Protein AF-A0A5C4JFE0-F1 (afdb_monomer_lite)

Secondary structure (DSSP, 8-state):
-----HHHHHHHHHHHTT-HHHHHHHHHT--HHIIIIIIHHHHHHHHHHHHHHHHEETTEEPPHHHHHHHHHHHHTT-HHHHHH--HHHHHHHHHHHTT-S-TTTTTTS-HHHHHHHHHHHHHHHHHHHT--HHHHHHHHHHHHHHHHHHT-

Foldseek 3Di:
DQDDQVLLLVLLLCVLVVVVVSNVVSVVPDDPCCVPQRNLLLLLLLLLVLLCVPQQDPNDGHDLVVQLVLLVVLLVPDVVSVVLADSVLSSLSSCVSVVNDDPCSCVPPDSVSNSSNSSSVSSVSSVVVVDDPVRSVVSSVSSVVSSSVVVD

pLDDT: mean 93.18, std 6.47, range [46.84, 98.25]

Sequence (152 aa):
MTIAIDKQVSALRAQLAGRADENRRLLGELSHEELNVGYAAVISAAFFELARRRFIKDGKPASDVEIIEFVAEARGRTTDAAEIIDPAVAEIAINYVLGKLPLDAYDDVDDNVGFRVKSLLVAVMVADEDFSEAELDAFMTKVRELTLDSLR

Radius of gyration: 14.98 Å; chains: 1; bounding box: 36×31×38 Å

Structure (mmCIF, N/CA/C/O backbone):
data_AF-A0A5C4JFE0-F1
#
_entry.id   AF-A0A5C4JFE0-F1
#
loop_
_atom_site.group_PDB
_atom_site.id
_atom_site.type_symbol
_atom_site.label_atom_id
_atom_site.label_alt_id
_atom_site.label_comp_id
_atom_site.label_asym_id
_atom_site.label_entity_id
_atom_site.label_seq_id
_atom_site.pdbx_PDB_ins_code
_atom_site.Cartn_x
_atom_site.Cartn_y
_atom_site.Cartn_z
_atom_site.occupancy
_atom_site.B_iso_or_equiv
_atom_site.auth_seq_id
_atom_site.auth_comp_id
_atom_site.auth_asym_id
_atom_site.auth_atom_id
_atom_site.pdbx_PDB_model_num
ATOM 1 N N . MET A 1 1 ? 21.825 10.125 -6.400 1.00 46.84 1 MET A N 1
ATOM 2 C CA . MET A 1 1 ? 21.426 9.333 -7.580 1.00 46.84 1 MET A CA 1
ATOM 3 C C . MET A 1 1 ? 19.911 9.391 -7.628 1.00 46.84 1 MET A C 1
ATOM 5 O O . MET A 1 1 ? 19.296 8.926 -6.685 1.00 46.84 1 MET A O 1
ATOM 9 N N . THR A 1 2 ? 19.310 10.079 -8.601 1.00 55.97 2 THR A N 1
ATOM 10 C CA . THR A 1 2 ? 17.846 10.237 -8.644 1.00 55.97 2 THR A CA 1
ATOM 11 C C . THR A 1 2 ? 17.252 9.012 -9.326 1.00 55.97 2 THR A C 1
ATOM 13 O O . THR A 1 2 ? 17.459 8.831 -10.523 1.00 55.97 2 THR A O 1
ATOM 16 N N . ILE A 1 3 ? 16.559 8.158 -8.573 1.00 67.38 3 ILE A N 1
ATOM 17 C CA . ILE A 1 3 ? 15.844 7.010 -9.141 1.00 67.38 3 ILE A CA 1
ATOM 18 C C . ILE A 1 3 ? 14.677 7.558 -9.974 1.00 67.38 3 ILE A C 1
ATOM 20 O O . ILE A 1 3 ? 13.800 8.246 -9.450 1.00 67.38 3 ILE A O 1
ATOM 24 N N . ALA A 1 4 ? 14.678 7.289 -11.281 1.00 84.94 4 ALA A N 1
ATOM 25 C CA . ALA A 1 4 ? 13.540 7.588 -12.143 1.00 84.94 4 ALA A CA 1
ATOM 26 C C . ALA A 1 4 ? 12.452 6.529 -11.912 1.00 84.94 4 ALA A C 1
ATOM 28 O O . ALA A 1 4 ? 12.695 5.346 -12.132 1.00 84.94 4 ALA A O 1
ATOM 29 N N . ILE A 1 5 ? 11.270 6.956 -11.459 1.00 93.19 5 ILE A N 1
ATOM 30 C CA . ILE A 1 5 ? 10.176 6.050 -11.059 1.00 93.19 5 ILE A CA 1
ATOM 31 C C . ILE A 1 5 ? 9.013 5.990 -12.062 1.00 93.19 5 ILE A C 1
ATOM 33 O O . ILE A 1 5 ? 8.006 5.329 -11.814 1.00 93.19 5 ILE A O 1
ATOM 37 N N . ASP A 1 6 ? 9.094 6.711 -13.183 1.00 93.50 6 ASP A N 1
ATOM 38 C CA . ASP A 1 6 ? 7.947 6.889 -14.087 1.00 93.50 6 ASP A CA 1
ATOM 39 C C . ASP A 1 6 ? 7.482 5.562 -14.713 1.00 93.50 6 ASP A C 1
ATOM 41 O O . ASP A 1 6 ? 6.281 5.340 -14.897 1.00 93.50 6 ASP A O 1
ATOM 45 N N . LYS A 1 7 ? 8.412 4.633 -14.974 1.00 94.25 7 LYS A N 1
ATOM 46 C CA . LYS A 1 7 ? 8.079 3.289 -15.467 1.00 94.25 7 LYS A CA 1
ATOM 47 C C . LYS A 1 7 ? 7.363 2.457 -14.404 1.00 94.25 7 LYS A C 1
ATOM 49 O O . LYS A 1 7 ? 6.398 1.771 -14.715 1.00 94.25 7 LYS A O 1
ATOM 54 N N . GLN A 1 8 ? 7.795 2.552 -13.151 1.00 96.31 8 GLN A N 1
ATOM 55 C CA . GLN A 1 8 ? 7.223 1.857 -12.000 1.00 96.31 8 GLN A CA 1
ATOM 56 C C . GLN A 1 8 ? 5.807 2.356 -11.706 1.00 96.31 8 GLN A C 1
ATOM 58 O O . GLN A 1 8 ? 4.898 1.552 -11.505 1.00 96.31 8 GLN A O 1
ATOM 63 N N . VAL A 1 9 ? 5.601 3.676 -11.756 1.00 97.19 9 VAL A N 1
ATOM 64 C CA . VAL A 1 9 ? 4.275 4.305 -11.655 1.00 97.19 9 VAL A CA 1
ATOM 65 C C . VAL A 1 9 ? 3.377 3.829 -12.799 1.00 97.19 9 VAL A C 1
ATOM 67 O O . VAL A 1 9 ? 2.241 3.427 -12.558 1.00 97.19 9 VAL A O 1
ATOM 70 N N . SER A 1 10 ? 3.889 3.790 -14.031 1.00 97.00 10 SER A N 1
ATOM 71 C CA . SER A 1 10 ? 3.134 3.292 -15.190 1.00 97.00 10 SER A CA 1
ATOM 72 C C . SER A 1 10 ? 2.770 1.810 -15.053 1.00 97.00 10 SER A C 1
ATOM 74 O O . SER A 1 10 ? 1.635 1.425 -15.337 1.00 97.00 10 SER A O 1
ATOM 76 N N . ALA A 1 11 ? 3.700 0.983 -14.565 1.00 96.94 11 ALA A N 1
ATOM 77 C CA . ALA A 1 11 ? 3.478 -0.438 -14.327 1.00 96.94 11 ALA A CA 1
ATOM 78 C C . ALA A 1 11 ? 2.382 -0.665 -13.278 1.00 96.94 11 ALA A C 1
ATOM 80 O O . ALA A 1 11 ? 1.471 -1.463 -13.515 1.00 96.94 11 ALA A O 1
ATOM 81 N N . LEU A 1 12 ? 2.418 0.067 -12.157 1.00 97.25 12 LEU A N 1
ATOM 82 C CA . LEU A 1 12 ? 1.369 -0.004 -11.141 1.00 97.25 12 LEU A CA 1
ATOM 83 C C . LEU A 1 12 ? 0.023 0.479 -11.698 1.00 97.25 12 LEU A C 1
ATOM 85 O O . LEU A 1 12 ? -0.977 -0.215 -11.554 1.00 97.25 12 LEU A O 1
ATOM 89 N N . ARG A 1 13 ? -0.020 1.609 -12.412 1.00 97.38 13 ARG A N 1
ATOM 90 C CA . ARG A 1 13 ? -1.259 2.098 -13.040 1.00 97.38 13 ARG A CA 1
ATOM 91 C C . ARG A 1 13 ? -1.886 1.045 -13.956 1.00 97.38 13 ARG A C 1
ATOM 93 O O . ARG A 1 13 ? -3.097 0.845 -13.922 1.00 97.38 13 ARG A O 1
ATOM 100 N N . ALA A 1 14 ? -1.075 0.371 -14.774 1.00 96.50 14 ALA A N 1
ATOM 101 C CA . ALA A 1 14 ? -1.549 -0.689 -15.658 1.00 96.50 14 ALA A CA 1
ATOM 102 C C . ALA A 1 14 ? -2.159 -1.861 -14.873 1.00 96.50 14 ALA A C 1
ATOM 104 O O . ALA A 1 14 ? -3.222 -2.346 -15.253 1.00 96.50 14 ALA A O 1
ATOM 105 N N . GLN A 1 15 ? -1.538 -2.271 -13.761 1.00 94.56 15 GLN A N 1
ATOM 106 C CA . GLN A 1 15 ? -2.080 -3.303 -12.871 1.00 94.56 15 GLN A CA 1
ATOM 107 C C . GLN A 1 15 ? -3.448 -2.896 -12.315 1.00 94.56 15 GLN A C 1
ATOM 109 O O . GLN A 1 15 ? -4.407 -3.656 -12.421 1.00 94.56 15 GLN A O 1
ATOM 114 N N . LEU A 1 16 ? -3.541 -1.687 -11.759 1.00 94.94 16 LEU A N 1
ATOM 115 C CA . LEU A 1 16 ? -4.743 -1.190 -11.086 1.00 94.94 16 LEU A CA 1
ATOM 116 C C . LEU A 1 16 ? -5.901 -0.922 -12.047 1.00 94.94 16 LEU A C 1
ATOM 118 O O . LEU A 1 16 ? -7.056 -1.084 -11.678 1.00 94.94 16 LEU A O 1
ATOM 122 N N . ALA A 1 17 ? -5.600 -0.594 -13.302 1.00 94.56 17 ALA A N 1
ATOM 123 C CA . ALA A 1 17 ? -6.593 -0.468 -14.363 1.00 94.56 17 ALA A CA 1
ATOM 124 C C . ALA A 1 17 ? -6.979 -1.815 -15.016 1.00 94.56 17 ALA A C 1
ATOM 126 O O . ALA A 1 17 ? -7.618 -1.812 -16.068 1.00 94.56 17 ALA A O 1
ATOM 127 N N . GLY A 1 18 ? -6.528 -2.959 -14.482 1.00 91.44 18 GLY A N 1
ATOM 128 C CA . GLY A 1 18 ? -6.816 -4.290 -15.034 1.00 91.44 18 GLY A CA 1
ATOM 129 C C . GLY A 1 18 ? -6.116 -4.606 -16.365 1.00 91.44 18 GLY A C 1
ATOM 130 O O . GLY A 1 18 ? -6.468 -5.570 -17.043 1.00 91.44 18 GLY A O 1
ATOM 131 N N . ARG A 1 19 ? -5.107 -3.823 -16.767 1.00 94.56 19 ARG A N 1
ATOM 132 C CA . ARG A 1 19 ? -4.370 -3.973 -18.037 1.00 94.56 19 ARG A CA 1
ATOM 133 C C . ARG A 1 19 ? -3.201 -4.946 -17.858 1.00 94.56 19 ARG A C 1
ATOM 135 O O . ARG A 1 19 ? -2.036 -4.556 -17.926 1.00 94.56 19 ARG A O 1
ATOM 142 N N . ALA A 1 20 ? -3.517 -6.217 -17.607 1.00 91.31 20 ALA A N 1
ATOM 143 C CA . ALA A 1 20 ? -2.545 -7.240 -17.204 1.00 91.31 20 ALA A CA 1
ATOM 144 C C . ALA A 1 20 ? -1.377 -7.432 -18.192 1.00 91.31 20 ALA A C 1
ATOM 146 O O . ALA A 1 20 ? -0.229 -7.558 -17.766 1.00 91.31 20 ALA A O 1
ATOM 147 N N . ASP A 1 21 ? -1.639 -7.420 -19.502 1.00 95.56 21 ASP A N 1
ATOM 148 C CA . ASP A 1 21 ? -0.582 -7.591 -20.511 1.00 95.56 21 ASP A CA 1
ATOM 149 C C . ASP A 1 21 ? 0.381 -6.404 -20.553 1.00 95.56 21 ASP A C 1
ATOM 151 O O . ASP A 1 21 ? 1.595 -6.589 -20.646 1.00 95.56 21 ASP A O 1
ATOM 155 N N . GLU A 1 22 ? -0.152 -5.192 -20.409 1.00 96.31 22 GLU A N 1
ATOM 156 C CA . GLU A 1 22 ? 0.652 -3.975 -20.350 1.00 96.31 22 GLU A CA 1
ATOM 157 C C . GLU A 1 22 ? 1.474 -3.916 -19.061 1.00 96.31 22 GLU A C 1
ATOM 159 O O . GLU A 1 22 ? 2.663 -3.609 -19.101 1.00 96.31 22 GLU A O 1
ATOM 164 N N . ASN A 1 23 ? 0.883 -4.285 -17.921 1.00 95.00 23 ASN A N 1
ATOM 165 C CA . ASN A 1 23 ? 1.618 -4.409 -16.665 1.00 95.00 23 ASN A CA 1
ATOM 166 C C . ASN A 1 23 ? 2.783 -5.403 -16.799 1.00 95.00 23 ASN A C 1
ATOM 168 O O . ASN A 1 23 ? 3.912 -5.067 -16.447 1.00 95.00 23 ASN A O 1
ATOM 172 N N . ARG 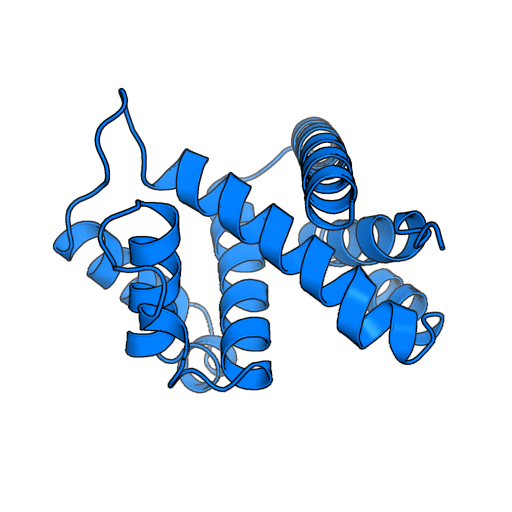A 1 24 ? 2.541 -6.591 -17.370 1.00 94.38 24 ARG A N 1
ATOM 173 C CA . ARG A 1 24 ? 3.586 -7.604 -17.573 1.00 94.38 24 ARG A CA 1
ATOM 174 C C . ARG A 1 24 ? 4.710 -7.095 -18.474 1.00 94.38 24 ARG A C 1
ATOM 176 O O . ARG A 1 24 ? 5.878 -7.327 -18.168 1.00 94.38 24 ARG A O 1
ATOM 183 N N . ARG A 1 25 ? 4.368 -6.397 -19.562 1.00 96.69 25 ARG A N 1
ATOM 184 C CA . ARG A 1 25 ? 5.347 -5.780 -20.467 1.00 96.69 25 ARG A CA 1
ATOM 185 C C . ARG A 1 25 ? 6.203 -4.754 -19.727 1.00 96.69 25 ARG A C 1
ATOM 187 O O . ARG A 1 25 ? 7.423 -4.860 -19.758 1.00 96.69 25 ARG A O 1
ATOM 194 N N . LEU A 1 26 ? 5.570 -3.815 -19.023 1.00 96.12 26 LEU A N 1
ATOM 195 C CA . LEU A 1 26 ? 6.259 -2.748 -18.295 1.00 96.12 26 LEU A CA 1
ATOM 196 C C . LEU A 1 26 ? 7.162 -3.293 -17.183 1.00 96.12 26 LEU A C 1
ATOM 198 O O . LEU A 1 26 ? 8.282 -2.818 -17.036 1.00 96.12 26 LEU A O 1
ATOM 202 N N . LEU A 1 27 ? 6.720 -4.312 -16.437 1.00 93.38 27 LEU A N 1
ATOM 203 C CA . LEU A 1 27 ? 7.553 -4.966 -15.422 1.00 93.38 27 LEU A CA 1
ATOM 204 C C . LEU A 1 27 ? 8.764 -5.682 -16.032 1.00 93.38 27 LEU A C 1
ATOM 206 O O . LEU A 1 27 ? 9.841 -5.652 -15.445 1.00 93.38 27 LEU A O 1
ATOM 210 N N . GLY A 1 28 ? 8.614 -6.285 -17.215 1.00 93.94 28 GLY A N 1
ATOM 211 C CA . GLY A 1 28 ? 9.716 -6.931 -17.934 1.00 93.94 28 GLY A CA 1
ATOM 212 C C . GLY A 1 28 ? 10.785 -5.965 -18.463 1.00 93.94 28 GLY A C 1
ATOM 213 O O . GLY A 1 28 ? 11.882 -6.402 -18.799 1.00 93.94 28 GLY A O 1
ATOM 214 N N . GLU A 1 29 ? 10.487 -4.665 -18.531 1.00 93.75 29 GLU A N 1
ATOM 215 C CA . GLU A 1 29 ? 11.416 -3.611 -18.967 1.00 93.75 29 GLU A CA 1
ATOM 216 C C . GLU A 1 29 ? 12.222 -2.990 -17.814 1.00 93.75 29 GLU A C 1
ATOM 218 O O . GLU A 1 29 ? 13.109 -2.164 -18.060 1.00 93.75 29 GLU A O 1
ATOM 223 N N . LEU A 1 30 ? 11.907 -3.347 -16.566 1.00 92.94 30 LEU A N 1
ATOM 224 C CA . LEU A 1 30 ? 12.597 -2.846 -15.382 1.00 92.94 30 LEU A CA 1
ATOM 225 C C . LEU A 1 30 ? 13.857 -3.672 -15.100 1.00 92.94 30 LEU A C 1
ATOM 227 O O . LEU A 1 30 ? 13.844 -4.903 -15.095 1.00 92.94 30 LEU A O 1
ATOM 231 N N . SER A 1 31 ? 14.956 -2.984 -14.812 1.00 92.44 31 SER A N 1
ATOM 232 C CA . SER A 1 31 ? 16.153 -3.586 -14.233 1.00 92.44 31 SER A CA 1
ATOM 233 C C . SER A 1 31 ? 15.899 -4.097 -12.810 1.00 92.44 31 SER A C 1
ATOM 235 O O . SER A 1 31 ? 14.908 -3.767 -12.158 1.00 92.44 31 SER A O 1
ATOM 237 N N . HIS A 1 32 ? 16.838 -4.886 -12.292 1.00 88.81 32 HIS A N 1
ATOM 238 C CA . HIS A 1 32 ? 16.744 -5.432 -10.939 1.00 88.81 32 HIS A CA 1
ATOM 239 C C . HIS A 1 32 ? 16.662 -4.342 -9.855 1.00 88.81 32 HIS A C 1
ATOM 241 O O . HIS A 1 32 ? 15.882 -4.462 -8.915 1.00 88.81 32 HIS A O 1
ATOM 247 N N . GLU A 1 33 ? 17.420 -3.252 -10.005 1.00 88.75 33 GLU A N 1
ATOM 248 C CA . GLU A 1 33 ? 17.361 -2.104 -9.091 1.00 88.75 33 GLU A CA 1
ATOM 249 C C . GLU A 1 33 ? 16.023 -1.356 -9.208 1.00 88.75 33 GLU A C 1
ATOM 251 O O . GLU A 1 33 ? 15.395 -1.024 -8.201 1.00 88.75 33 GLU A O 1
ATOM 256 N N . GLU A 1 34 ? 15.539 -1.152 -10.438 1.00 91.38 34 GLU A N 1
ATOM 257 C CA . GLU A 1 34 ? 14.241 -0.526 -10.701 1.00 91.38 34 GLU A CA 1
ATOM 258 C C . GLU A 1 34 ? 13.069 -1.324 -10.102 1.00 91.38 34 GLU A C 1
ATOM 260 O O . GLU A 1 34 ? 12.095 -0.703 -9.669 1.00 91.38 34 GLU A O 1
ATOM 265 N N . LEU A 1 35 ? 13.168 -2.658 -10.052 1.00 89.06 35 LEU A N 1
ATOM 266 C CA . LEU A 1 35 ? 12.203 -3.548 -9.398 1.00 89.06 35 LEU A CA 1
ATOM 267 C C . LEU A 1 35 ? 12.318 -3.493 -7.870 1.00 89.06 35 LEU A C 1
ATOM 269 O O . LEU A 1 35 ? 11.345 -3.178 -7.187 1.00 89.06 35 LEU A O 1
ATOM 273 N N . ASN A 1 36 ? 13.501 -3.777 -7.328 1.00 87.56 36 ASN A N 1
ATOM 274 C CA . ASN A 1 36 ? 13.659 -3.992 -5.889 1.00 87.56 36 ASN A CA 1
ATOM 275 C C . ASN A 1 36 ? 13.567 -2.706 -5.070 1.00 87.56 36 ASN A C 1
ATOM 277 O O . ASN A 1 36 ? 13.106 -2.747 -3.936 1.00 87.56 36 ASN A O 1
ATOM 281 N N . VAL A 1 37 ? 14.015 -1.576 -5.620 1.00 89.12 37 VAL A N 1
ATOM 282 C CA . VAL A 1 37 ? 14.000 -0.291 -4.909 1.00 89.12 37 VAL A CA 1
ATOM 283 C C . VAL A 1 37 ? 12.847 0.561 -5.414 1.00 89.12 37 VAL A C 1
ATOM 285 O O . VAL A 1 37 ? 11.957 0.930 -4.650 1.00 89.12 37 VAL A O 1
ATOM 288 N N . GLY A 1 38 ? 12.826 0.843 -6.719 1.00 91.94 38 GLY A N 1
ATOM 289 C CA . GLY A 1 38 ? 11.848 1.758 -7.305 1.00 91.94 38 GLY A CA 1
ATOM 290 C C . GLY A 1 38 ? 10.415 1.240 -7.190 1.00 91.94 38 GLY A C 1
ATOM 291 O O . GLY A 1 38 ? 9.538 1.937 -6.681 1.00 91.94 38 GLY A O 1
ATOM 292 N N . TYR A 1 39 ? 10.160 0.015 -7.652 1.00 94.50 39 TYR A N 1
ATOM 293 C CA . TYR A 1 39 ? 8.800 -0.519 -7.706 1.00 94.50 39 TYR A CA 1
ATOM 294 C C . TYR A 1 39 ? 8.279 -0.880 -6.309 1.00 94.50 39 TYR A C 1
ATOM 296 O O . TYR A 1 39 ? 7.127 -0.584 -5.994 1.00 94.50 39 TYR A O 1
ATOM 304 N N . ALA A 1 40 ? 9.140 -1.401 -5.429 1.00 93.50 40 ALA A N 1
ATOM 305 C CA . ALA A 1 40 ? 8.813 -1.609 -4.018 1.00 93.50 40 ALA A CA 1
ATOM 306 C C . ALA A 1 40 ? 8.430 -0.306 -3.290 1.00 93.50 40 ALA A C 1
ATOM 308 O O . ALA A 1 40 ? 7.468 -0.294 -2.511 1.00 93.50 40 ALA A O 1
ATOM 309 N N . ALA A 1 41 ? 9.128 0.800 -3.573 1.00 95.06 41 ALA A N 1
ATOM 310 C CA . ALA A 1 41 ? 8.788 2.115 -3.034 1.00 95.06 41 ALA A CA 1
ATOM 311 C C . ALA A 1 41 ? 7.440 2.622 -3.575 1.00 95.06 41 ALA A C 1
ATOM 313 O O . ALA A 1 41 ? 6.606 3.067 -2.790 1.00 95.06 41 ALA A O 1
ATOM 314 N N . VAL A 1 42 ? 7.176 2.467 -4.881 1.00 97.81 42 VAL A N 1
ATOM 315 C CA . VAL A 1 42 ? 5.884 2.825 -5.502 1.00 97.81 42 VAL A CA 1
ATOM 316 C C . VAL A 1 42 ? 4.719 2.045 -4.881 1.00 97.81 42 VAL A C 1
ATOM 318 O O . VAL A 1 42 ? 3.704 2.643 -4.521 1.00 97.81 42 VAL A O 1
ATOM 321 N N . ILE A 1 43 ? 4.863 0.729 -4.694 1.00 97.69 43 ILE A N 1
ATOM 322 C CA . ILE A 1 43 ? 3.849 -0.105 -4.027 1.00 97.69 43 ILE A CA 1
ATOM 323 C C . ILE A 1 43 ? 3.634 0.341 -2.581 1.00 97.69 43 ILE A C 1
ATOM 325 O O . ILE A 1 43 ? 2.494 0.452 -2.133 1.00 97.69 43 ILE A O 1
ATOM 329 N N . SER A 1 44 ? 4.711 0.626 -1.847 1.00 96.31 44 SER A N 1
ATOM 330 C CA . SER A 1 44 ? 4.608 1.071 -0.456 1.00 96.31 44 SER A CA 1
ATOM 331 C C . SER A 1 44 ? 3.919 2.434 -0.353 1.00 96.31 44 SER A C 1
ATOM 333 O O . SER A 1 44 ? 3.019 2.592 0.465 1.00 96.31 44 SER A O 1
ATOM 335 N N . ALA A 1 45 ? 4.245 3.391 -1.223 1.00 97.75 45 ALA A N 1
ATOM 336 C CA . ALA A 1 45 ? 3.574 4.689 -1.275 1.00 97.75 45 ALA A CA 1
ATOM 337 C C . ALA A 1 45 ? 2.072 4.559 -1.589 1.00 97.75 45 ALA A C 1
ATOM 339 O O . ALA A 1 45 ? 1.248 5.178 -0.914 1.00 97.75 45 ALA A O 1
ATOM 340 N N . ALA A 1 46 ? 1.709 3.717 -2.563 1.00 98.25 46 ALA A N 1
ATOM 341 C CA . ALA A 1 46 ? 0.315 3.420 -2.891 1.00 98.25 46 ALA A CA 1
ATOM 342 C C . ALA A 1 46 ? -0.436 2.792 -1.714 1.00 98.25 46 ALA A C 1
ATOM 344 O O . ALA A 1 46 ? -1.540 3.223 -1.382 1.00 98.25 46 ALA A O 1
ATOM 345 N N . PHE A 1 47 ? 0.182 1.814 -1.049 1.00 98.25 47 PHE A N 1
ATOM 346 C CA . PHE A 1 47 ? -0.388 1.169 0.126 1.00 98.25 47 PHE A CA 1
ATOM 347 C C . PHE A 1 47 ? -0.629 2.165 1.264 1.00 98.25 47 PHE A C 1
ATOM 349 O O . PHE A 1 47 ? -1.728 2.198 1.809 1.00 98.25 47 PHE A O 1
ATOM 356 N N . PHE A 1 48 ? 0.357 3.004 1.595 1.00 97.06 48 PHE A N 1
ATOM 357 C CA . PHE A 1 48 ? 0.225 4.004 2.658 1.00 97.06 48 PHE A CA 1
ATOM 358 C C . PHE A 1 48 ? -0.904 4.993 2.374 1.00 97.06 48 PHE A C 1
ATOM 360 O O . PHE A 1 48 ? -1.688 5.298 3.272 1.00 97.06 48 PHE A O 1
ATOM 367 N N . GLU A 1 49 ? -1.000 5.492 1.142 1.00 97.56 49 GLU A N 1
ATOM 368 C CA . GLU A 1 49 ? -2.047 6.440 0.761 1.00 97.56 49 GLU A CA 1
ATOM 369 C C . GLU A 1 49 ? -3.442 5.807 0.857 1.00 97.56 49 GLU A C 1
ATOM 371 O O . GLU A 1 49 ? -4.325 6.376 1.498 1.00 97.56 49 GLU A O 1
ATOM 376 N N . LEU A 1 50 ? -3.637 4.612 0.288 1.00 97.75 50 LEU A N 1
ATOM 377 C CA . LEU A 1 50 ? -4.928 3.914 0.327 1.00 97.75 50 LEU A CA 1
ATOM 378 C C . LEU A 1 50 ? -5.319 3.515 1.751 1.00 97.75 50 LEU A C 1
ATOM 380 O O . LEU A 1 50 ? -6.440 3.778 2.182 1.00 97.75 50 LEU A O 1
ATOM 384 N N . ALA A 1 51 ? -4.387 2.953 2.524 1.00 97.25 51 ALA A N 1
ATOM 385 C CA . ALA A 1 51 ? -4.655 2.563 3.903 1.00 97.25 51 ALA A CA 1
ATOM 386 C C . ALA A 1 51 ? -5.023 3.781 4.767 1.00 97.25 51 ALA A C 1
ATOM 388 O O . ALA A 1 51 ? -5.981 3.711 5.536 1.00 97.25 51 ALA A O 1
ATOM 389 N N . ARG A 1 52 ? -4.350 4.931 4.600 1.00 96.38 52 ARG A N 1
ATOM 390 C CA . ARG A 1 52 ? -4.741 6.176 5.285 1.00 96.38 52 ARG A CA 1
ATOM 391 C C . ARG A 1 52 ? -6.133 6.642 4.871 1.00 96.38 52 ARG A C 1
ATOM 393 O O . ARG A 1 52 ? -6.949 6.919 5.744 1.00 96.38 52 ARG A O 1
ATOM 400 N N . ARG A 1 53 ? -6.427 6.706 3.569 1.00 94.88 53 ARG A N 1
ATOM 401 C CA . ARG A 1 53 ? -7.747 7.124 3.057 1.00 94.88 53 ARG A CA 1
ATOM 402 C C . ARG A 1 53 ? -8.877 6.238 3.566 1.00 94.88 53 ARG A C 1
ATOM 404 O O . ARG A 1 53 ? -9.951 6.741 3.912 1.00 94.88 53 ARG A O 1
ATOM 411 N N . ARG A 1 54 ? -8.647 4.927 3.602 1.00 95.81 54 ARG A N 1
ATOM 412 C CA . ARG A 1 54 ? -9.640 3.935 4.007 1.00 95.81 54 ARG A CA 1
ATOM 413 C C . ARG A 1 54 ? -9.860 3.929 5.514 1.00 95.81 54 ARG A C 1
ATOM 415 O O . ARG A 1 54 ? -11.003 4.023 5.948 1.00 95.81 54 ARG A O 1
ATOM 422 N N . PHE A 1 55 ? -8.786 3.840 6.291 1.00 97.38 55 PHE A N 1
ATOM 423 C CA . PHE A 1 55 ? -8.850 3.521 7.718 1.00 97.38 55 PHE A CA 1
ATOM 424 C C . PHE A 1 55 ? -8.647 4.721 8.645 1.00 97.38 55 PHE A C 1
ATOM 426 O O . PHE A 1 55 ? -8.719 4.550 9.856 1.00 97.38 55 PHE A O 1
ATOM 433 N N . ILE A 1 56 ? -8.406 5.928 8.126 1.00 96.81 56 ILE A N 1
ATOM 434 C CA . ILE A 1 56 ? -8.428 7.156 8.930 1.00 96.81 56 ILE A CA 1
ATOM 435 C C . ILE A 1 56 ? -9.624 7.997 8.496 1.00 96.81 56 ILE A C 1
ATOM 437 O O . ILE A 1 56 ? -9.629 8.585 7.414 1.00 96.81 56 ILE A O 1
ATOM 441 N N . LYS A 1 57 ? -10.637 8.082 9.360 1.00 94.56 57 LYS A N 1
ATOM 442 C CA . LYS A 1 57 ? -11.835 8.906 9.150 1.00 94.56 57 LYS A CA 1
ATOM 443 C C . LYS A 1 57 ? -11.911 9.964 10.241 1.00 94.56 57 LYS A C 1
ATOM 445 O O . LYS A 1 57 ? -11.772 9.649 11.419 1.00 94.56 57 LYS A O 1
ATOM 450 N N . ASP A 1 58 ? -12.058 11.229 9.853 1.00 93.12 58 ASP A N 1
ATOM 451 C CA . ASP A 1 58 ? -12.094 12.373 10.779 1.00 93.12 58 ASP A CA 1
ATOM 452 C C . ASP A 1 58 ? -10.914 12.403 11.774 1.00 93.12 58 ASP A C 1
ATOM 454 O O . ASP A 1 58 ? -11.064 12.723 12.954 1.00 93.12 58 ASP A O 1
ATOM 458 N N . GLY A 1 59 ? -9.725 12.014 11.298 1.00 92.06 59 GLY A N 1
ATOM 459 C CA . GLY A 1 59 ? -8.502 11.938 12.105 1.00 92.06 59 GLY A CA 1
ATOM 460 C C . GLY A 1 59 ? -8.454 10.774 13.099 1.00 92.06 59 GLY A C 1
ATOM 461 O O . GLY A 1 59 ? -7.524 10.706 13.899 1.00 92.06 59 GLY A O 1
ATOM 462 N N . LYS A 1 60 ? -9.427 9.857 13.065 1.00 95.81 60 LYS A N 1
ATOM 463 C CA . LYS A 1 60 ? -9.485 8.683 13.938 1.00 95.81 60 LYS A CA 1
ATOM 464 C C . LYS A 1 60 ? -9.113 7.423 13.154 1.00 95.81 60 LYS A C 1
ATOM 466 O O . LYS A 1 60 ? -9.703 7.192 12.096 1.00 95.81 60 LYS A O 1
ATOM 471 N N . PRO A 1 61 ? -8.156 6.618 13.644 1.00 97.12 61 PRO A N 1
ATOM 472 C CA . PRO A 1 61 ? -7.858 5.331 13.039 1.00 97.12 61 PRO A CA 1
ATOM 473 C C . PRO A 1 61 ? -9.002 4.342 13.305 1.00 97.12 61 PRO A C 1
ATOM 475 O O . PRO A 1 61 ? -9.616 4.373 14.373 1.00 97.12 61 PRO A O 1
ATOM 478 N N . ALA A 1 62 ? -9.255 3.458 12.344 1.00 97.12 62 ALA A N 1
ATOM 479 C CA . ALA A 1 62 ? -10.211 2.363 12.457 1.00 97.12 62 ALA A CA 1
ATOM 480 C C . ALA A 1 62 ? -9.880 1.448 13.644 1.00 97.12 62 ALA A C 1
ATOM 482 O O . ALA A 1 62 ? -8.729 1.362 14.083 1.00 97.12 62 ALA A O 1
ATOM 483 N N . SER A 1 63 ? -10.881 0.748 14.166 1.00 97.38 63 SER A N 1
ATOM 484 C CA . SER A 1 63 ? -10.710 -0.271 15.202 1.00 97.38 63 SER A CA 1
ATOM 485 C C . SER A 1 63 ? -9.999 -1.516 14.669 1.00 97.38 63 SER A C 1
ATOM 487 O O . SER A 1 63 ? -9.910 -1.741 13.464 1.00 97.38 63 SER A O 1
ATOM 489 N N . ASP A 1 64 ? -9.487 -2.348 15.574 1.00 96.69 64 ASP A N 1
ATOM 490 C CA . ASP A 1 64 ? -8.823 -3.596 15.182 1.00 96.69 64 ASP A CA 1
ATOM 491 C C . ASP A 1 64 ? -9.814 -4.580 14.542 1.00 96.69 64 ASP A C 1
ATOM 493 O O . ASP A 1 64 ? -9.454 -5.296 13.614 1.00 96.69 64 ASP A O 1
ATOM 497 N N . VAL A 1 65 ? -11.084 -4.551 14.968 1.00 97.75 65 VAL A N 1
ATOM 498 C CA . VAL A 1 65 ? -12.163 -5.362 14.382 1.00 97.75 65 VAL A CA 1
ATOM 499 C C . VAL A 1 65 ? -12.373 -5.012 12.910 1.00 97.75 65 VAL A C 1
ATOM 501 O O . VAL A 1 65 ? -12.370 -5.909 12.077 1.00 97.75 65 VAL A O 1
ATOM 504 N N . GLU A 1 66 ? -12.463 -3.722 12.572 1.00 97.69 66 GLU A N 1
ATOM 505 C CA . GLU A 1 66 ? -12.625 -3.272 11.179 1.00 97.69 66 GLU A CA 1
ATOM 506 C C . GLU A 1 66 ? -11.446 -3.694 10.286 1.00 97.69 66 GLU A C 1
ATOM 508 O O . GLU A 1 66 ? -11.622 -3.991 9.104 1.00 97.69 66 GLU A O 1
ATOM 513 N N . ILE A 1 67 ? -10.230 -3.729 10.841 1.00 98.00 67 ILE A N 1
ATOM 514 C CA . ILE A 1 67 ? -9.029 -4.163 10.116 1.00 98.00 67 ILE A CA 1
ATOM 515 C C . ILE A 1 67 ? -9.069 -5.676 9.885 1.00 98.00 67 ILE A C 1
ATOM 517 O O . ILE A 1 67 ? -8.852 -6.119 8.758 1.00 98.00 67 ILE A O 1
ATOM 521 N N . ILE A 1 68 ? -9.379 -6.459 10.922 1.00 98.06 68 ILE A N 1
ATOM 522 C CA . ILE A 1 68 ? -9.500 -7.923 10.839 1.00 98.06 68 ILE A CA 1
ATOM 523 C C . ILE A 1 68 ? -10.583 -8.316 9.828 1.00 98.06 68 ILE A C 1
ATOM 525 O O . ILE A 1 68 ? -10.356 -9.190 8.991 1.00 98.06 68 ILE A O 1
ATOM 529 N N . GLU A 1 69 ? -11.743 -7.656 9.866 1.00 97.94 69 GLU A N 1
ATOM 530 C CA . GLU A 1 69 ? -12.844 -7.893 8.925 1.00 97.94 69 GLU A CA 1
ATOM 531 C C . GLU A 1 69 ? -12.413 -7.605 7.486 1.00 97.94 69 GLU A C 1
ATOM 533 O O . GLU A 1 69 ? -12.567 -8.463 6.617 1.00 97.94 69 GLU A O 1
ATOM 538 N N . PHE A 1 70 ? -11.772 -6.459 7.238 1.00 97.50 70 PHE A N 1
ATOM 539 C CA . PHE A 1 70 ? -11.245 -6.144 5.912 1.00 97.50 70 PHE A CA 1
ATOM 540 C C . PHE A 1 70 ? -10.223 -7.176 5.420 1.00 97.50 70 PHE A C 1
ATOM 542 O O . PHE A 1 70 ? -10.272 -7.593 4.264 1.00 97.50 70 PHE A O 1
ATOM 549 N N . VAL A 1 71 ? -9.287 -7.597 6.274 1.00 97.81 71 VAL A N 1
ATOM 550 C CA . VAL A 1 71 ? -8.260 -8.582 5.907 1.00 97.81 71 VAL A CA 1
ATOM 551 C C . VAL A 1 71 ? -8.898 -9.939 5.603 1.00 97.81 71 VAL A C 1
ATOM 553 O O . VAL A 1 71 ? -8.515 -10.593 4.629 1.00 97.81 71 VAL A O 1
ATOM 556 N N . ALA A 1 72 ? -9.904 -10.351 6.374 1.00 96.88 72 ALA A N 1
ATOM 557 C CA . ALA A 1 72 ? -10.664 -11.568 6.111 1.00 96.88 72 ALA A CA 1
ATOM 558 C C . ALA A 1 72 ? -11.419 -11.496 4.772 1.00 96.88 72 ALA A C 1
ATOM 560 O O . ALA A 1 72 ? -11.349 -12.437 3.977 1.00 96.88 72 ALA A O 1
ATOM 561 N N . GLU A 1 73 ? -12.079 -10.375 4.479 1.00 96.19 73 GLU A N 1
ATOM 562 C CA . GLU A 1 73 ? -12.764 -10.145 3.202 1.00 96.19 73 GLU A CA 1
ATOM 563 C C . GLU A 1 73 ? -11.791 -10.128 2.018 1.00 96.19 73 GLU A C 1
ATOM 565 O O . GLU A 1 73 ? -12.056 -10.755 0.991 1.00 96.19 73 GLU A O 1
ATOM 570 N N . ALA A 1 74 ? -10.643 -9.460 2.160 1.00 95.44 74 ALA A N 1
ATOM 571 C CA . ALA A 1 74 ? -9.602 -9.400 1.138 1.00 95.44 74 ALA A CA 1
ATOM 572 C C . ALA A 1 74 ? -9.077 -10.801 0.789 1.00 95.44 74 ALA A C 1
ATOM 574 O O . ALA A 1 74 ? -8.970 -11.152 -0.388 1.00 95.44 74 ALA A O 1
ATOM 575 N N . ARG A 1 75 ? -8.824 -11.631 1.809 1.00 95.38 75 ARG A N 1
ATOM 576 C CA . ARG A 1 75 ? -8.438 -13.043 1.651 1.00 95.38 75 ARG A CA 1
ATOM 577 C C . ARG A 1 75 ? -9.525 -13.875 0.981 1.00 95.38 75 ARG A C 1
ATOM 579 O O . ARG A 1 75 ? -9.212 -14.790 0.229 1.00 95.38 75 ARG A O 1
ATOM 586 N N . GLY A 1 76 ? -10.792 -13.554 1.231 1.00 93.12 76 GLY A N 1
ATOM 587 C CA . GLY A 1 76 ? -11.942 -14.258 0.670 1.00 93.12 76 GLY A CA 1
ATOM 588 C C . GLY A 1 76 ? -12.208 -14.001 -0.818 1.00 93.12 76 GLY A C 1
ATOM 589 O O . GLY A 1 76 ? -13.054 -14.686 -1.390 1.00 93.12 76 GLY A O 1
ATOM 590 N N . ARG A 1 77 ? -11.523 -13.045 -1.467 1.00 89.25 77 ARG A N 1
ATOM 591 C CA . ARG A 1 77 ? -11.829 -12.664 -2.863 1.00 89.25 77 ARG A CA 1
ATOM 592 C C . ARG A 1 77 ? -11.437 -13.706 -3.895 1.00 89.25 77 ARG A C 1
ATOM 594 O O . ARG A 1 77 ? -12.165 -13.904 -4.865 1.00 89.25 77 ARG A O 1
ATOM 601 N N . THR A 1 78 ? -10.280 -14.334 -3.722 1.00 83.75 78 THR A N 1
ATOM 602 C CA . THR A 1 78 ? -9.756 -15.351 -4.639 1.00 83.75 78 THR A CA 1
ATOM 603 C C . THR A 1 78 ? -8.962 -16.394 -3.861 1.00 83.75 78 THR A C 1
ATOM 605 O O . THR A 1 78 ? -8.476 -16.126 -2.763 1.00 83.75 78 THR A O 1
ATOM 608 N N . THR A 1 79 ? -8.794 -17.586 -4.438 1.00 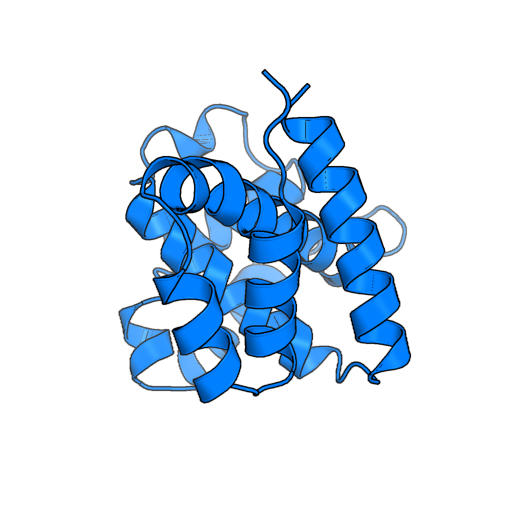84.56 79 THR A N 1
ATOM 609 C CA . THR A 1 79 ? -7.925 -18.622 -3.859 1.00 84.56 79 THR A CA 1
ATOM 610 C C . THR A 1 79 ? -6.489 -18.116 -3.704 1.00 84.56 79 THR A C 1
ATOM 612 O O . THR A 1 79 ? -5.908 -18.264 -2.634 1.00 84.56 79 THR A O 1
ATOM 615 N N . ASP A 1 80 ? -5.965 -17.415 -4.713 1.00 83.69 80 ASP A N 1
ATOM 616 C CA . ASP A 1 80 ? -4.628 -16.816 -4.662 1.00 83.69 80 ASP A CA 1
ATOM 617 C C . ASP A 1 80 ? -4.504 -15.783 -3.531 1.00 83.69 80 ASP A C 1
ATOM 619 O O . ASP A 1 80 ? -3.495 -15.738 -2.832 1.00 83.69 80 ASP A O 1
ATOM 623 N N . ALA A 1 81 ? -5.532 -14.959 -3.300 1.00 86.19 81 ALA A N 1
ATOM 624 C CA . ALA A 1 81 ? -5.521 -13.988 -2.209 1.00 86.19 81 ALA A CA 1
ATOM 625 C C . ALA A 1 81 ? -5.468 -14.680 -0.840 1.00 86.19 81 ALA A C 1
ATOM 627 O O . ALA A 1 81 ? -4.737 -14.226 0.039 1.00 86.19 81 ALA A O 1
ATOM 628 N N . ALA A 1 82 ? -6.180 -15.797 -0.667 1.00 88.50 82 ALA A N 1
ATOM 629 C CA . ALA A 1 82 ? -6.154 -16.572 0.571 1.00 88.50 82 ALA A CA 1
ATOM 630 C C . ALA A 1 82 ? -4.768 -17.168 0.882 1.00 88.50 82 ALA A C 1
ATOM 632 O O . ALA A 1 82 ? -4.416 -17.278 2.060 1.00 88.50 82 ALA A O 1
ATOM 633 N N . GLU A 1 83 ? -4.003 -17.534 -0.154 1.00 89.44 83 GLU A N 1
ATOM 634 C CA . GLU A 1 83 ? -2.647 -18.090 -0.042 1.00 89.44 83 GLU A CA 1
ATOM 635 C C . GLU A 1 83 ? -1.563 -17.018 0.136 1.00 89.44 83 GLU A C 1
ATOM 637 O O . GLU A 1 83 ? -0.567 -17.252 0.818 1.00 89.44 83 GLU A O 1
ATOM 642 N N . ILE A 1 84 ? -1.727 -15.852 -0.494 1.00 90.62 84 ILE A N 1
ATOM 643 C CA . ILE A 1 84 ? -0.701 -14.800 -0.517 1.00 90.62 84 ILE A CA 1
ATOM 644 C C . ILE A 1 84 ? -0.856 -13.826 0.652 1.00 90.62 84 ILE A C 1
ATOM 646 O O . ILE A 1 84 ? 0.147 -13.351 1.187 1.00 90.62 84 ILE A O 1
ATOM 650 N N . ILE A 1 85 ? -2.089 -13.486 1.030 1.00 92.81 85 ILE A N 1
ATOM 651 C CA . ILE A 1 85 ? -2.342 -12.547 2.121 1.00 92.81 85 ILE A CA 1
ATOM 652 C C . ILE A 1 85 ? -2.235 -13.311 3.441 1.00 92.81 85 ILE A C 1
ATOM 654 O O . ILE A 1 85 ? -3.200 -13.920 3.916 1.00 92.81 85 ILE A O 1
ATOM 658 N N . ASP A 1 86 ? -1.049 -13.244 4.045 1.00 94.75 86 ASP A N 1
ATOM 659 C CA . ASP A 1 86 ? -0.878 -13.562 5.457 1.00 94.75 86 ASP A CA 1
ATOM 660 C C . ASP A 1 86 ? -1.642 -12.511 6.287 1.00 94.75 86 ASP A C 1
ATOM 662 O O . ASP A 1 86 ? -1.357 -11.312 6.168 1.00 94.75 86 ASP A O 1
ATOM 666 N N . PRO A 1 87 ? -2.636 -12.923 7.096 1.00 96.06 87 PRO A N 1
ATOM 667 C CA . PRO A 1 87 ? -3.464 -11.987 7.841 1.00 96.06 87 PRO A CA 1
ATOM 668 C C . PRO A 1 87 ? -2.661 -11.197 8.878 1.00 96.06 87 PRO A C 1
ATOM 670 O O . PRO A 1 87 ? -2.872 -9.997 9.005 1.00 96.06 87 PRO A O 1
ATOM 673 N N . ALA A 1 88 ? -1.696 -11.822 9.557 1.00 95.50 88 ALA A N 1
ATOM 674 C CA . ALA A 1 88 ? -0.898 -11.149 10.573 1.00 95.50 88 ALA A CA 1
ATOM 675 C C . ALA A 1 88 ? -0.017 -10.071 9.935 1.00 95.50 88 ALA A C 1
ATOM 677 O O . ALA A 1 88 ? 0.037 -8.943 10.422 1.00 95.50 88 ALA A O 1
ATOM 678 N N . VAL A 1 89 ? 0.609 -10.376 8.794 1.00 96.56 89 VAL A N 1
ATOM 679 C CA . VAL A 1 89 ? 1.411 -9.388 8.054 1.00 96.56 89 VAL A CA 1
ATOM 680 C C . VAL A 1 89 ? 0.536 -8.254 7.515 1.00 96.56 89 VAL A C 1
ATOM 682 O O . VAL A 1 89 ? 0.930 -7.091 7.583 1.00 96.56 89 VAL A O 1
ATOM 685 N N . ALA A 1 90 ? -0.661 -8.557 7.007 1.00 97.12 90 ALA A N 1
ATOM 686 C CA . ALA A 1 90 ? -1.603 -7.547 6.524 1.00 97.12 90 ALA A CA 1
ATOM 687 C C . ALA A 1 90 ? -2.072 -6.605 7.646 1.00 97.12 90 ALA A C 1
ATOM 689 O O . ALA A 1 90 ? -2.076 -5.384 7.476 1.00 97.12 90 ALA A O 1
ATOM 690 N N . GLU A 1 91 ? -2.425 -7.163 8.803 1.00 97.50 91 GLU A N 1
ATOM 691 C CA . GLU A 1 91 ? -2.849 -6.413 9.984 1.00 97.50 91 GLU A CA 1
ATOM 692 C C . GLU A 1 91 ? -1.710 -5.558 10.548 1.00 97.50 91 GLU A C 1
ATOM 694 O O . GLU A 1 91 ? -1.932 -4.381 10.844 1.00 97.50 91 GLU A O 1
ATOM 699 N N . ILE A 1 92 ? -0.484 -6.093 10.642 1.00 96.50 92 ILE A N 1
ATOM 700 C CA . ILE A 1 92 ? 0.715 -5.319 11.009 1.00 96.50 92 ILE A CA 1
ATOM 701 C C . ILE A 1 92 ? 0.888 -4.155 10.038 1.00 96.50 92 ILE A C 1
ATOM 703 O O . ILE A 1 92 ? 1.061 -3.009 10.461 1.00 96.50 92 ILE A O 1
ATOM 707 N N . ALA A 1 93 ? 0.777 -4.422 8.736 1.00 96.25 93 ALA A N 1
ATOM 708 C CA . ALA A 1 93 ? 1.003 -3.413 7.724 1.00 96.25 93 ALA A CA 1
ATOM 709 C C . ALA A 1 93 ? 0.022 -2.246 7.818 1.00 96.25 93 ALA A C 1
ATOM 711 O O . ALA A 1 93 ? 0.436 -1.086 7.754 1.00 96.25 93 ALA A O 1
ATOM 712 N N . ILE A 1 94 ? -1.263 -2.541 8.013 1.00 97.56 94 ILE A N 1
ATOM 713 C CA . ILE A 1 94 ? -2.297 -1.519 8.179 1.00 97.56 94 ILE A CA 1
ATOM 714 C C . ILE A 1 94 ? -2.086 -0.776 9.501 1.00 97.56 94 ILE A C 1
ATOM 716 O O . ILE A 1 94 ? -2.002 0.450 9.502 1.00 97.56 94 ILE A O 1
ATOM 720 N N . ASN A 1 95 ? -1.932 -1.483 10.624 1.00 97.00 95 ASN A N 1
ATOM 721 C CA . ASN A 1 95 ? -1.780 -0.850 11.937 1.00 97.00 95 ASN A CA 1
ATOM 722 C C . ASN A 1 95 ? -0.528 0.036 12.038 1.00 97.00 95 ASN A C 1
ATOM 724 O O . ASN A 1 95 ? -0.571 1.081 12.692 1.00 97.00 95 ASN A O 1
ATOM 728 N N . TYR A 1 96 ? 0.555 -0.319 11.346 1.00 95.56 96 TYR A N 1
ATOM 729 C CA . TYR A 1 96 ? 1.739 0.528 11.222 1.00 95.56 96 TYR A CA 1
ATOM 730 C C . TYR A 1 96 ? 1.430 1.851 10.513 1.00 95.56 96 TYR A C 1
ATOM 732 O O . TYR A 1 96 ? 1.785 2.918 11.009 1.00 95.56 96 TYR A O 1
ATOM 740 N N . VAL A 1 97 ? 0.705 1.814 9.388 1.00 95.31 97 VAL A N 1
ATOM 741 C CA . VAL A 1 97 ? 0.289 3.032 8.666 1.00 95.31 97 VAL A CA 1
ATOM 742 C C . VAL A 1 97 ? -0.596 3.928 9.538 1.00 95.31 97 VAL A C 1
ATOM 744 O O . VAL A 1 97 ? -0.517 5.156 9.442 1.00 95.31 97 VAL A O 1
ATOM 747 N N . LEU A 1 98 ? -1.408 3.321 10.407 1.00 95.94 98 LEU A N 1
ATOM 748 C CA . LEU A 1 98 ? -2.269 4.017 11.365 1.00 95.94 98 LEU A CA 1
ATOM 749 C C . LEU A 1 98 ? -1.528 4.544 12.600 1.00 95.94 98 LEU A C 1
ATOM 751 O O . LEU A 1 98 ? -2.153 5.185 13.443 1.00 95.94 98 LEU A O 1
ATOM 755 N N . GLY A 1 99 ? -0.222 4.289 12.724 1.00 94.69 99 GLY A N 1
ATOM 756 C CA . GLY A 1 99 ? 0.584 4.717 13.868 1.00 94.69 99 GLY A CA 1
ATOM 757 C C . GLY A 1 99 ? 0.231 4.000 15.173 1.00 94.69 99 GLY A C 1
ATOM 758 O O . GLY A 1 99 ? 0.502 4.526 16.250 1.00 94.69 99 GLY A O 1
ATOM 759 N N . LYS A 1 100 ? -0.397 2.821 15.093 1.00 94.69 100 LYS A N 1
ATOM 760 C CA . LYS A 1 100 ? -0.758 1.997 16.259 1.00 94.69 100 LYS A CA 1
ATOM 761 C C . LYS A 1 100 ? 0.368 1.071 16.714 1.00 94.69 100 LYS A C 1
ATOM 763 O O . LYS A 1 100 ? 0.299 0.527 17.812 1.00 94.69 100 LYS A O 1
ATOM 768 N N . LEU A 1 101 ? 1.372 0.872 15.865 1.00 94.25 101 LEU A N 1
ATOM 769 C CA . LEU A 1 101 ? 2.509 -0.003 16.121 1.00 94.25 101 LEU A CA 1
ATOM 770 C C . LEU A 1 101 ? 3.814 0.798 16.189 1.00 94.25 101 LEU A C 1
ATOM 772 O O . LEU A 1 101 ? 3.908 1.865 15.573 1.00 94.25 101 LEU A O 1
ATOM 776 N N . PRO A 1 102 ? 4.812 0.303 16.940 1.00 92.31 102 PRO A N 1
ATOM 777 C CA . PRO A 1 102 ? 6.135 0.910 16.980 1.00 92.31 102 PRO A CA 1
ATOM 778 C C . PRO A 1 102 ? 6.879 0.746 15.642 1.00 92.31 102 PRO A C 1
ATOM 780 O O . PRO A 1 102 ? 6.458 0.001 14.755 1.00 92.31 102 PRO A O 1
ATOM 783 N N . LEU A 1 103 ? 7.989 1.475 15.487 1.00 85.31 103 LEU A N 1
ATOM 784 C CA . LEU A 1 103 ? 8.754 1.508 14.234 1.00 85.31 103 LEU A CA 1
ATOM 785 C C . LEU A 1 103 ? 9.413 0.164 13.881 1.00 85.31 103 LEU A C 1
ATOM 787 O O . LEU A 1 103 ? 9.604 -0.101 12.700 1.00 85.31 103 LEU A O 1
ATOM 791 N N . ASP A 1 104 ? 9.714 -0.653 14.889 1.00 89.56 104 ASP A N 1
ATOM 792 C CA . ASP A 1 104 ? 10.331 -1.985 14.805 1.00 89.56 104 ASP A CA 1
ATOM 793 C C . ASP A 1 104 ? 9.310 -3.115 14.581 1.00 89.56 104 ASP A C 1
ATOM 795 O O . ASP A 1 104 ? 9.681 -4.275 14.436 1.00 89.56 104 ASP A O 1
ATOM 799 N N . ALA A 1 105 ? 8.011 -2.806 14.487 1.00 88.06 105 ALA A N 1
ATOM 800 C CA . ALA A 1 105 ? 6.968 -3.817 14.276 1.00 88.06 105 ALA A CA 1
ATOM 801 C C . ALA A 1 105 ? 7.080 -4.573 12.936 1.00 88.06 105 ALA A C 1
ATOM 803 O O . ALA A 1 105 ? 6.380 -5.564 12.732 1.00 88.06 105 ALA A O 1
ATOM 804 N N . TYR A 1 106 ? 7.924 -4.093 12.022 1.00 81.81 106 TYR A N 1
ATOM 805 C CA . TYR A 1 106 ? 8.215 -4.726 10.739 1.00 81.81 106 TYR A CA 1
ATOM 806 C C . TYR A 1 106 ? 9.520 -5.531 10.725 1.00 81.81 106 TYR A C 1
ATOM 808 O O . TYR A 1 106 ? 9.765 -6.205 9.730 1.00 81.81 106 TYR A O 1
ATOM 816 N N . ASP A 1 107 ? 10.333 -5.499 11.785 1.00 86.88 107 ASP A N 1
ATOM 817 C CA . ASP A 1 107 ? 11.678 -6.100 11.778 1.00 86.88 107 ASP A CA 1
ATOM 818 C C . ASP A 1 107 ? 11.645 -7.625 11.562 1.00 86.88 107 ASP A C 1
ATOM 820 O O . ASP A 1 107 ? 12.553 -8.188 10.952 1.00 86.88 107 ASP A O 1
ATOM 824 N N . ASP A 1 108 ? 10.571 -8.285 12.007 1.00 86.44 108 ASP A N 1
ATOM 825 C CA . ASP A 1 108 ? 10.355 -9.729 11.844 1.00 86.44 108 ASP A CA 1
ATOM 826 C C . ASP A 1 108 ? 9.571 -10.096 10.565 1.00 86.44 108 ASP A C 1
ATOM 828 O O . ASP A 1 108 ? 9.307 -11.274 10.302 1.00 86.44 108 ASP A O 1
ATOM 832 N N . VAL A 1 109 ? 9.163 -9.108 9.761 1.00 90.94 109 VAL A N 1
ATOM 833 C CA . VAL A 1 109 ? 8.416 -9.337 8.518 1.00 90.94 109 VAL A CA 1
ATOM 834 C C . VAL A 1 109 ? 9.396 -9.462 7.358 1.00 90.94 109 VAL A C 1
ATOM 836 O O . VAL A 1 109 ? 10.095 -8.516 7.015 1.00 90.94 109 VAL A O 1
ATOM 839 N N . ASP A 1 110 ? 9.395 -10.618 6.694 1.00 92.62 110 ASP A N 1
ATOM 840 C CA . ASP A 1 110 ? 10.159 -10.810 5.460 1.00 92.62 110 ASP A CA 1
ATOM 841 C C . ASP A 1 110 ? 9.739 -9.790 4.383 1.00 92.62 110 ASP A C 1
ATOM 843 O O . ASP A 1 110 ? 8.554 -9.664 4.055 1.00 92.62 110 ASP A O 1
ATOM 847 N N . ASP A 1 111 ? 10.714 -9.080 3.806 1.00 90.25 111 ASP A N 1
ATOM 848 C CA . ASP A 1 111 ? 10.483 -7.999 2.838 1.00 90.25 111 ASP A CA 1
ATOM 849 C C . ASP A 1 111 ? 9.649 -8.444 1.631 1.00 90.25 111 ASP A C 1
ATOM 851 O O . ASP A 1 111 ? 8.787 -7.701 1.148 1.00 90.25 111 ASP A O 1
ATOM 855 N N . ASN A 1 112 ? 9.875 -9.664 1.135 1.00 90.31 112 ASN A N 1
ATOM 856 C CA . ASN A 1 112 ? 9.148 -10.200 -0.009 1.00 90.31 112 ASN A CA 1
ATOM 857 C C . ASN A 1 112 ? 7.710 -10.565 0.382 1.00 90.31 112 ASN A C 1
ATOM 859 O O . ASN A 1 112 ? 6.775 -10.284 -0.374 1.00 90.31 112 ASN A O 1
ATOM 863 N N . VAL A 1 113 ? 7.499 -11.131 1.573 1.00 92.94 113 VAL A N 1
ATOM 864 C CA . VAL A 1 113 ? 6.149 -11.353 2.117 1.00 92.94 113 VAL A CA 1
ATOM 865 C C . VAL A 1 113 ? 5.416 -10.020 2.269 1.00 92.94 113 VAL A C 1
ATOM 867 O O . VAL A 1 113 ? 4.320 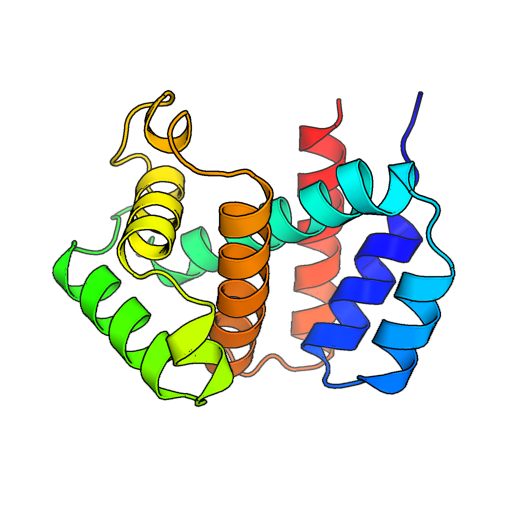-9.860 1.725 1.00 92.94 113 VAL A O 1
ATOM 870 N N . GLY A 1 114 ? 6.040 -9.028 2.907 1.00 93.69 114 GLY A N 1
ATOM 871 C CA . GLY A 1 114 ? 5.472 -7.691 3.080 1.00 93.69 114 GLY A CA 1
ATOM 872 C C . GLY A 1 114 ? 5.150 -7.011 1.746 1.00 93.69 114 GLY A C 1
ATOM 873 O O . GLY A 1 114 ? 4.081 -6.419 1.587 1.00 93.69 114 GLY A O 1
ATOM 874 N N . PHE A 1 115 ? 6.033 -7.118 0.751 1.00 93.62 115 PHE A N 1
ATOM 875 C CA . PHE A 1 115 ? 5.802 -6.592 -0.596 1.00 93.62 115 PHE A CA 1
ATOM 876 C C . PHE A 1 115 ? 4.600 -7.252 -1.287 1.00 93.62 115 PHE A C 1
ATOM 878 O O . PHE A 1 115 ? 3.747 -6.549 -1.839 1.00 93.62 115 PHE A O 1
ATOM 885 N N . ARG A 1 116 ? 4.497 -8.587 -1.246 1.00 93.25 116 ARG A N 1
ATOM 886 C CA . ARG A 1 116 ? 3.396 -9.338 -1.874 1.00 93.25 116 ARG A CA 1
ATOM 887 C C . ARG A 1 116 ? 2.052 -9.021 -1.228 1.00 93.25 116 ARG A C 1
ATOM 889 O O . ARG A 1 116 ? 1.087 -8.759 -1.946 1.00 93.25 116 ARG A O 1
ATOM 896 N N . VAL A 1 117 ? 2.011 -8.975 0.105 1.00 95.69 117 VAL A N 1
ATOM 897 C CA . VAL A 1 117 ? 0.817 -8.591 0.869 1.00 95.69 117 VAL A CA 1
ATOM 898 C C . VAL A 1 117 ? 0.381 -7.177 0.487 1.00 95.69 117 VAL A C 1
ATOM 900 O O . VAL A 1 117 ? -0.753 -6.992 0.048 1.00 95.69 117 VAL A O 1
ATOM 903 N N . LYS A 1 118 ? 1.284 -6.187 0.548 1.00 96.00 118 LYS A N 1
ATOM 904 C CA . LYS A 1 118 ? 0.974 -4.799 0.158 1.00 96.00 118 LYS A CA 1
ATOM 905 C C . LYS A 1 118 ? 0.463 -4.706 -1.280 1.00 96.00 118 LYS A C 1
ATOM 907 O O . LYS A 1 118 ? -0.530 -4.029 -1.523 1.00 96.00 118 LYS A O 1
ATOM 912 N N . SER A 1 119 ? 1.092 -5.414 -2.219 1.00 94.00 119 SER A N 1
ATOM 913 C CA . SER A 1 119 ? 0.694 -5.407 -3.633 1.00 94.00 119 SER A CA 1
ATOM 914 C C . SER A 1 119 ? -0.747 -5.881 -3.839 1.00 94.00 119 SER A C 1
ATOM 916 O O . SER A 1 119 ? -1.496 -5.260 -4.593 1.00 94.00 119 SER A O 1
ATOM 918 N N . LEU A 1 120 ? -1.160 -6.951 -3.150 1.00 93.88 120 LEU A N 1
ATOM 919 C CA . LEU A 1 120 ? -2.541 -7.429 -3.220 1.00 93.88 120 LEU A CA 1
ATOM 920 C C . LEU A 1 120 ? -3.517 -6.509 -2.495 1.00 93.88 120 LEU A C 1
ATOM 922 O O . LEU A 1 120 ? -4.578 -6.221 -3.040 1.00 93.88 120 LEU A O 1
ATOM 926 N N . LEU A 1 121 ? -3.166 -6.004 -1.310 1.00 95.94 121 LEU A N 1
ATOM 927 C CA . LEU A 1 121 ? -4.031 -5.080 -0.574 1.00 95.94 121 LEU A CA 1
ATOM 928 C C . LEU A 1 121 ? -4.284 -3.785 -1.356 1.00 95.94 121 LEU A C 1
ATOM 930 O O . LEU A 1 121 ? -5.402 -3.280 -1.338 1.00 95.94 121 LEU A O 1
ATOM 934 N N . VAL A 1 122 ? -3.290 -3.271 -2.086 1.00 96.88 122 VAL A N 1
ATOM 935 C CA . VAL A 1 122 ? -3.472 -2.126 -2.995 1.00 96.88 122 VAL A CA 1
ATOM 936 C C . VAL A 1 122 ? -4.505 -2.456 -4.075 1.00 96.88 122 VAL A C 1
ATOM 938 O O . VAL A 1 122 ? -5.434 -1.678 -4.275 1.00 96.88 122 VAL A O 1
ATOM 941 N N . ALA A 1 123 ? -4.394 -3.611 -4.738 1.00 93.12 123 ALA A N 1
ATOM 942 C CA . ALA A 1 123 ? -5.364 -4.022 -5.757 1.00 93.12 123 ALA A CA 1
ATOM 943 C C . ALA A 1 123 ? -6.784 -4.186 -5.179 1.00 93.12 123 ALA A C 1
ATOM 945 O O . ALA A 1 123 ? -7.755 -3.758 -5.798 1.00 93.12 123 ALA A O 1
ATOM 946 N N . VAL A 1 124 ? -6.898 -4.755 -3.976 1.00 93.25 124 VAL A N 1
ATOM 947 C CA . VAL A 1 124 ? -8.158 -4.920 -3.232 1.00 93.25 124 VAL A CA 1
ATOM 948 C C . VAL A 1 124 ? -8.789 -3.565 -2.900 1.00 93.25 124 VAL A C 1
ATOM 950 O O . VAL A 1 124 ? -9.963 -3.357 -3.194 1.00 93.25 124 VAL A O 1
ATOM 953 N N . MET A 1 125 ? -8.027 -2.633 -2.322 1.00 95.19 125 MET A N 1
ATOM 954 C CA . MET A 1 125 ? -8.541 -1.313 -1.936 1.00 95.19 125 MET A CA 1
ATOM 955 C C . MET A 1 125 ? -8.964 -0.485 -3.150 1.00 95.19 125 MET A C 1
ATOM 957 O O . MET A 1 125 ? -10.012 0.147 -3.112 1.00 95.19 125 MET A O 1
ATOM 961 N N . VAL A 1 126 ? -8.203 -0.533 -4.246 1.00 93.81 126 VAL A N 1
ATOM 962 C CA . VAL A 1 126 ? -8.578 0.162 -5.488 1.00 93.81 126 VAL A CA 1
ATOM 963 C C . VAL A 1 126 ? -9.850 -0.423 -6.096 1.00 93.81 126 VAL A C 1
ATOM 965 O O . VAL A 1 126 ? -10.702 0.333 -6.552 1.00 93.81 126 VAL A O 1
ATOM 968 N N . ALA A 1 127 ? -10.004 -1.750 -6.077 1.00 90.25 127 ALA A N 1
ATOM 969 C CA . ALA A 1 127 ? -11.229 -2.392 -6.546 1.00 90.25 127 ALA A CA 1
ATOM 970 C C . ALA A 1 127 ? -12.457 -2.011 -5.697 1.00 90.25 127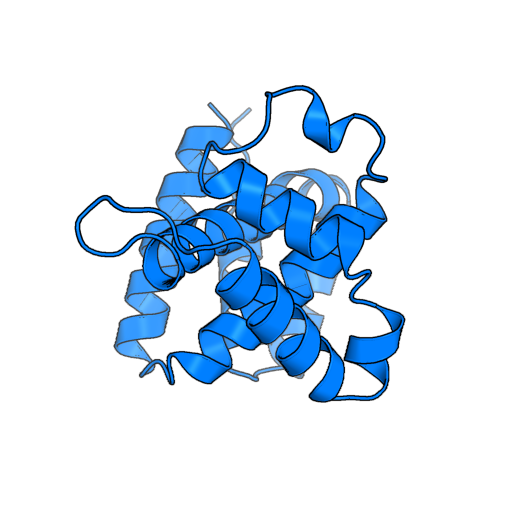 ALA A C 1
ATOM 972 O O . ALA A 1 127 ? -13.556 -1.943 -6.235 1.00 90.25 127 ALA A O 1
ATOM 973 N N . ASP A 1 128 ? -12.277 -1.739 -4.400 1.00 91.44 128 ASP A N 1
ATOM 974 C CA . ASP A 1 128 ? -13.364 -1.296 -3.509 1.00 91.44 128 ASP A CA 1
ATOM 975 C C . ASP A 1 128 ? -13.745 0.165 -3.698 1.00 91.44 128 ASP A C 1
ATOM 977 O O . ASP A 1 128 ? -14.907 0.521 -3.516 1.00 91.44 128 ASP A O 1
ATOM 981 N N . GLU A 1 129 ? -12.764 1.016 -3.997 1.00 89.69 129 GLU A N 1
ATOM 982 C CA . GLU A 1 129 ? -12.997 2.442 -4.233 1.00 89.69 129 GLU A CA 1
ATOM 983 C C . GLU A 1 129 ? -13.638 2.711 -5.606 1.00 89.69 129 GLU A C 1
ATOM 985 O O . GLU A 1 129 ? -14.161 3.804 -5.800 1.00 89.69 129 GLU A O 1
ATOM 990 N N . ASP A 1 130 ? -13.634 1.728 -6.520 1.00 88.75 130 ASP A N 1
ATOM 991 C CA . ASP A 1 130 ? -14.223 1.802 -7.869 1.00 88.75 130 ASP A CA 1
ATOM 992 C C . ASP A 1 130 ? -13.811 3.079 -8.623 1.00 88.75 130 ASP A C 1
ATOM 994 O O . ASP A 1 130 ? -14.634 3.843 -9.130 1.00 88.75 130 ASP A O 1
ATOM 998 N N . PHE A 1 131 ? -12.500 3.348 -8.649 1.00 91.75 131 PHE A N 1
ATOM 999 C CA . PHE A 1 131 ? -11.966 4.559 -9.268 1.00 91.75 131 PHE A CA 1
ATOM 1000 C C . PHE A 1 131 ? -12.358 4.684 -10.740 1.00 91.75 131 PHE A C 1
ATOM 1002 O O . PHE A 1 131 ? -12.080 3.811 -11.568 1.00 91.75 131 PHE A O 1
ATOM 1009 N N . SER A 1 132 ? -12.855 5.865 -11.102 1.00 93.94 132 SER A N 1
ATOM 1010 C CA . SER A 1 132 ? -12.831 6.315 -12.488 1.00 93.94 132 SER A CA 1
ATOM 1011 C C . SER A 1 132 ? -11.390 6.468 -12.990 1.00 93.94 132 SER A C 1
ATOM 1013 O O . SER A 1 132 ? -10.440 6.611 -12.217 1.00 93.94 132 SER A O 1
ATOM 1015 N N . GLU A 1 133 ? -11.203 6.505 -14.312 1.00 91.94 133 GLU A N 1
ATOM 1016 C CA . GLU A 1 133 ? -9.865 6.687 -14.892 1.00 91.94 133 GLU A CA 1
ATOM 1017 C C . GLU A 1 133 ? -9.193 7.989 -14.418 1.00 91.94 133 GLU A C 1
ATOM 1019 O O . GLU A 1 133 ? -7.997 7.995 -14.128 1.00 91.94 133 GLU A O 1
ATOM 1024 N N . ALA A 1 134 ? -9.967 9.066 -14.250 1.00 96.06 134 ALA A N 1
ATOM 1025 C CA . ALA A 1 134 ? -9.458 10.341 -13.751 1.00 96.06 134 ALA A CA 1
ATOM 1026 C C . ALA A 1 134 ? -9.046 10.277 -12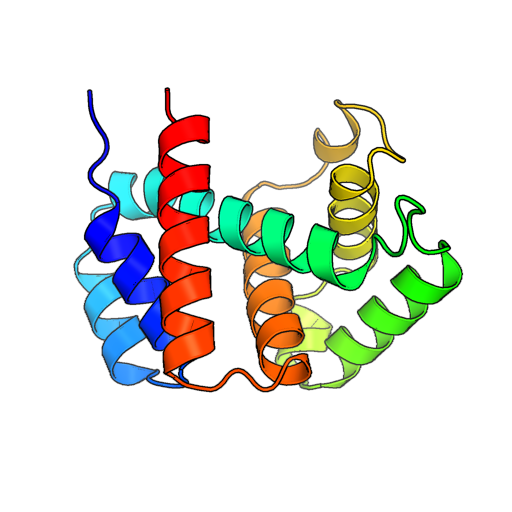.268 1.00 96.06 134 ALA A C 1
ATOM 1028 O O . ALA A 1 134 ? -8.035 10.866 -11.882 1.00 96.06 134 ALA A O 1
ATOM 1029 N N . GLU A 1 135 ? -9.801 9.558 -11.434 1.00 96.25 135 GLU A N 1
ATOM 1030 C CA . GLU A 1 135 ? -9.459 9.357 -10.020 1.00 96.25 135 GLU A CA 1
ATOM 1031 C C . GLU A 1 135 ? -8.220 8.481 -9.866 1.00 96.25 135 GLU A C 1
ATOM 1033 O O . GLU A 1 135 ? -7.343 8.801 -9.060 1.00 96.25 135 GLU A O 1
ATOM 1038 N N . LEU A 1 136 ? -8.094 7.437 -10.692 1.00 96.50 136 LEU A N 1
ATOM 1039 C CA . LEU A 1 136 ? -6.892 6.616 -10.737 1.00 96.50 136 LEU A CA 1
ATOM 1040 C C . LEU A 1 136 ? -5.674 7.449 -11.165 1.00 96.50 136 LEU A C 1
ATOM 1042 O O . LEU A 1 136 ? -4.625 7.349 -10.536 1.00 96.50 136 LEU A O 1
ATOM 1046 N N . ASP A 1 137 ? -5.793 8.319 -12.169 1.00 96.62 137 ASP A N 1
ATOM 1047 C CA . ASP A 1 137 ? -4.695 9.202 -12.597 1.00 96.62 137 ASP A CA 1
ATOM 1048 C C . ASP A 1 137 ? -4.270 10.192 -11.500 1.00 96.62 137 ASP A C 1
ATOM 1050 O O . ASP A 1 137 ? -3.072 10.400 -11.257 1.00 96.62 137 ASP A O 1
ATOM 1054 N N . ALA A 1 138 ? -5.239 10.770 -10.786 1.00 96.88 138 ALA A N 1
ATOM 1055 C CA . ALA A 1 138 ? -4.972 11.632 -9.639 1.00 96.88 138 ALA A CA 1
ATOM 1056 C C . ALA A 1 138 ? -4.289 10.856 -8.500 1.00 96.88 138 ALA A C 1
ATOM 1058 O O . ALA A 1 138 ? -3.315 11.335 -7.911 1.00 96.88 138 ALA A O 1
ATOM 1059 N N . PHE A 1 139 ? -4.746 9.633 -8.225 1.00 97.38 139 PHE A N 1
ATOM 1060 C CA . PHE A 1 139 ? -4.113 8.735 -7.265 1.00 97.38 139 PHE A CA 1
ATOM 1061 C C . PHE A 1 139 ? -2.665 8.418 -7.659 1.00 97.38 139 PHE A C 1
ATOM 1063 O O . PHE A 1 139 ? -1.761 8.588 -6.842 1.00 97.38 139 PHE A O 1
ATOM 1070 N N . MET A 1 140 ? -2.403 8.058 -8.917 1.00 97.75 140 MET A N 1
ATOM 1071 C 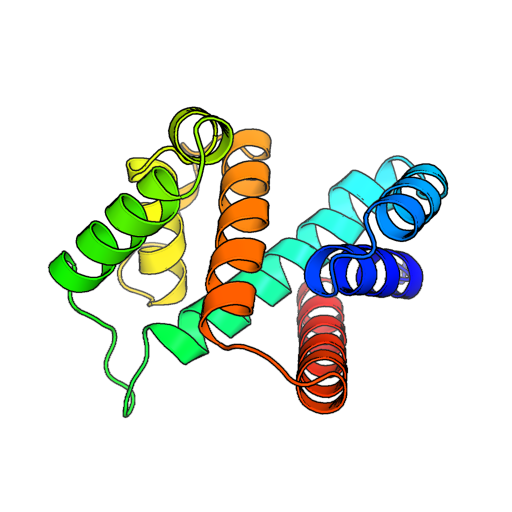CA . MET A 1 140 ? -1.048 7.753 -9.390 1.00 97.75 140 MET A CA 1
ATOM 1072 C C . MET A 1 140 ? -0.111 8.963 -9.321 1.00 97.75 140 MET A C 1
ATOM 1074 O O . MET A 1 140 ? 1.073 8.806 -9.012 1.00 97.75 140 MET A O 1
ATOM 1078 N N . THR A 1 141 ? -0.632 10.174 -9.542 1.00 97.62 141 THR A N 1
ATOM 1079 C CA . THR A 1 141 ? 0.122 11.418 -9.324 1.00 97.62 141 THR A CA 1
ATOM 1080 C C . THR A 1 141 ? 0.542 11.540 -7.862 1.00 97.62 141 THR A C 1
ATOM 1082 O O . THR A 1 141 ? 1.713 11.796 -7.576 1.00 97.62 141 THR A O 1
ATOM 1085 N N . LYS A 1 142 ? -0.375 11.263 -6.925 1.00 97.12 142 LYS A N 1
ATOM 1086 C CA . LYS A 1 142 ? -0.066 11.302 -5.494 1.00 97.12 142 LYS A CA 1
ATOM 1087 C C . LYS A 1 142 ? 0.962 10.247 -5.085 1.00 97.12 142 LYS A C 1
ATOM 1089 O O . LYS A 1 142 ? 1.892 10.551 -4.341 1.00 97.12 142 LYS A O 1
ATOM 1094 N N . VAL A 1 143 ? 0.833 9.027 -5.604 1.00 97.62 143 VAL A N 1
ATOM 1095 C CA . VAL A 1 143 ? 1.797 7.939 -5.378 1.00 97.62 143 VAL A CA 1
ATOM 1096 C C . VAL A 1 143 ? 3.190 8.335 -5.858 1.00 97.62 143 VAL A C 1
ATOM 1098 O O . VAL A 1 143 ? 4.170 8.106 -5.146 1.00 97.62 143 VAL A O 1
ATOM 1101 N N . ARG A 1 144 ? 3.294 8.974 -7.029 1.00 96.94 144 ARG A N 1
ATOM 1102 C CA . ARG A 1 144 ? 4.566 9.468 -7.570 1.00 96.94 144 ARG A CA 1
ATOM 1103 C C . ARG A 1 144 ? 5.234 10.467 -6.625 1.00 96.94 144 ARG A C 1
ATOM 1105 O O . ARG A 1 144 ? 6.421 10.326 -6.346 1.00 96.94 144 ARG A O 1
ATOM 1112 N N . GLU A 1 145 ? 4.487 11.451 -6.128 1.00 96.12 145 GLU A N 1
ATOM 1113 C CA . GLU A 1 145 ? 4.992 12.445 -5.169 1.00 96.12 145 GLU A CA 1
ATOM 1114 C C . GLU A 1 145 ? 5.519 11.786 -3.892 1.00 96.12 145 GLU A C 1
ATOM 1116 O O . GLU A 1 145 ? 6.673 11.996 -3.523 1.00 96.12 145 GLU A O 1
ATOM 1121 N N . LEU A 1 146 ? 4.703 10.932 -3.265 1.00 96.00 146 LEU A N 1
ATOM 1122 C CA . LEU A 1 146 ? 5.059 10.234 -2.027 1.00 96.00 146 LEU A CA 1
ATOM 1123 C C . LEU A 1 146 ? 6.292 9.343 -2.204 1.00 96.00 146 LEU A C 1
ATOM 1125 O O . LEU A 1 146 ? 7.160 9.299 -1.334 1.00 96.00 146 LEU A O 1
ATOM 1129 N N . THR A 1 147 ? 6.390 8.662 -3.346 1.00 96.06 147 THR A N 1
ATOM 1130 C CA . THR A 1 147 ? 7.549 7.822 -3.663 1.00 96.06 147 THR A CA 1
ATOM 1131 C C . THR A 1 147 ? 8.814 8.671 -3.757 1.00 96.06 147 THR A C 1
ATOM 1133 O O . THR A 1 147 ? 9.815 8.351 -3.121 1.00 96.06 147 THR A O 1
ATOM 1136 N N . LEU A 1 148 ? 8.776 9.775 -4.510 1.00 93.81 148 LEU A N 1
ATOM 1137 C CA . LEU A 1 148 ? 9.928 10.670 -4.649 1.00 93.81 148 LEU A CA 1
ATOM 1138 C C . LEU A 1 148 ? 10.354 11.277 -3.313 1.00 93.81 148 LEU A C 1
ATOM 1140 O O . LEU A 1 148 ? 11.551 11.409 -3.082 1.00 93.81 148 LEU A O 1
ATOM 1144 N N . ASP A 1 149 ? 9.407 11.628 -2.444 1.00 92.12 149 ASP A N 1
ATOM 1145 C CA . ASP A 1 149 ? 9.710 12.153 -1.113 1.00 92.12 149 ASP A CA 1
ATOM 1146 C C . ASP A 1 149 ? 10.363 11.096 -0.210 1.00 92.12 149 ASP A C 1
ATOM 1148 O O . ASP A 1 149 ? 11.266 11.433 0.549 1.00 92.12 149 ASP A O 1
ATOM 1152 N N . SER A 1 150 ? 9.966 9.824 -0.326 1.00 88.19 150 SER A N 1
ATOM 1153 C CA . SER A 1 150 ? 10.547 8.719 0.455 1.00 88.19 150 SER A CA 1
ATOM 1154 C C . SER A 1 150 ? 11.965 8.309 0.034 1.00 88.19 150 SER A C 1
ATOM 1156 O O . SER A 1 150 ? 12.668 7.672 0.810 1.00 88.19 150 SER A O 1
ATOM 1158 N N . LEU A 1 151 ? 12.381 8.657 -1.190 1.00 85.75 151 LEU A N 1
ATOM 1159 C CA . LEU A 1 151 ? 13.691 8.312 -1.762 1.00 85.75 151 LEU A CA 1
ATOM 1160 C C . LEU A 1 151 ? 14.731 9.445 -1.649 1.00 85.75 151 LEU A C 1
ATOM 1162 O O . LEU A 1 151 ? 15.822 9.325 -2.213 1.00 85.75 151 LEU A O 1
ATOM 1166 N N . ARG A 1 152 ? 14.383 10.556 -0.992 1.00 81.50 152 ARG A N 1
ATOM 1167 C CA . ARG A 1 152 ? 15.286 11.687 -0.719 1.00 81.50 152 ARG A CA 1
ATOM 1168 C C . ARG A 1 152 ? 16.086 11.464 0.555 1.00 81.50 152 ARG A C 1
ATOM 1170 O O . ARG A 1 152 ? 17.277 11.844 0.528 1.00 81.50 152 ARG A O 1
#

Organism: NCBI:txid2508997